Protein AF-A0A3D1F4J1-F1 (afdb_monomer_lite)

Sequence (178 aa):
MSLYNYGQSIDKDALPSIKAKLYTGHEDDAPWRAEAAARIEQHRKADLQITVVDAQGNPVPNATVDVNMTRHGFRWGTAVYRWFFYGMNPRNAEYQKRAAELFNFAVLENGMKWGTWESGAKNRKAISEAIRWAKNNNIAMRGHTLVWPSFNRSPERLKQLRYEPEKLRDEIRKHITD

Structure (mmCIF, N/CA/C/O backbone):
data_AF-A0A3D1F4J1-F1
#
_entry.id   AF-A0A3D1F4J1-F1
#
loop_
_atom_site.group_PDB
_atom_site.id
_atom_site.type_symbol
_atom_site.label_atom_id
_atom_site.label_alt_id
_atom_site.label_comp_id
_atom_site.label_asym_id
_atom_site.label_entity_id
_atom_site.label_seq_id
_atom_site.pdbx_PDB_ins_code
_atom_site.Cartn_x
_atom_site.Cartn_y
_atom_site.Cartn_z
_atom_site.occupancy
_atom_site.B_iso_or_equiv
_atom_site.auth_seq_id
_atom_site.auth_comp_id
_atom_site.auth_asym_id
_atom_site.auth_atom_id
_atom_site.pdbx_PDB_model_num
ATOM 1 N N . MET A 1 1 ? -12.586 5.336 -26.881 1.00 49.09 1 MET A N 1
ATOM 2 C CA . MET A 1 1 ? -13.162 4.867 -25.603 1.00 49.09 1 MET A CA 1
ATOM 3 C C . MET A 1 1 ? -14.363 5.748 -25.327 1.00 49.09 1 MET A C 1
ATOM 5 O O . MET A 1 1 ? -14.189 6.959 -25.314 1.00 49.09 1 MET A O 1
ATOM 9 N N . SER A 1 2 ? -15.555 5.167 -25.218 1.00 77.25 2 SER A N 1
ATOM 10 C CA . SER A 1 2 ? -16.812 5.910 -25.059 1.00 77.25 2 SER A CA 1
ATOM 11 C C . SER A 1 2 ? -17.350 5.683 -23.649 1.00 77.25 2 SER A C 1
ATOM 13 O O . SER A 1 2 ? -17.346 4.548 -23.176 1.00 77.25 2 SER A O 1
ATOM 15 N N . LEU A 1 3 ? -17.771 6.752 -22.971 1.00 80.06 3 LEU A N 1
ATOM 16 C CA . LEU A 1 3 ? -18.451 6.687 -21.677 1.00 80.06 3 LEU A CA 1
ATOM 17 C C . LEU A 1 3 ? -19.955 6.833 -21.927 1.00 80.06 3 LEU A C 1
ATOM 19 O O . LEU A 1 3 ? -20.386 7.860 -22.446 1.00 80.06 3 LEU A O 1
ATOM 23 N N . TYR A 1 4 ? -20.738 5.816 -21.569 1.00 80.56 4 TYR A N 1
ATOM 24 C CA . TYR A 1 4 ? -22.195 5.824 -21.716 1.00 80.56 4 TYR A CA 1
ATOM 25 C C . TYR A 1 4 ? -22.846 6.127 -20.362 1.00 80.56 4 TYR A C 1
ATOM 27 O O . TYR A 1 4 ? -22.606 5.412 -19.390 1.00 80.56 4 TYR A O 1
ATOM 35 N N . ASN A 1 5 ? -23.646 7.194 -20.293 1.00 84.44 5 ASN A N 1
ATOM 36 C CA . ASN A 1 5 ? -24.441 7.546 -19.117 1.00 84.44 5 ASN A CA 1
ATOM 37 C C . ASN A 1 5 ? -25.879 7.051 -19.318 1.00 84.44 5 ASN A C 1
ATOM 39 O O . ASN A 1 5 ? -26.622 7.629 -20.106 1.00 84.44 5 ASN A O 1
ATOM 43 N N . TYR A 1 6 ? -26.253 5.989 -18.608 1.00 83.50 6 TYR A N 1
ATOM 44 C CA . TYR A 1 6 ? -27.582 5.378 -18.696 1.00 83.50 6 TYR A CA 1
ATOM 45 C C . TYR A 1 6 ? -28.631 6.036 -17.780 1.00 83.50 6 TYR A C 1
ATOM 47 O O . TYR A 1 6 ? -29.782 5.607 -17.768 1.00 83.50 6 TYR A O 1
ATOM 55 N N . GLY A 1 7 ? -28.264 7.077 -17.019 1.00 84.19 7 GLY A N 1
ATOM 56 C CA . GLY A 1 7 ? -29.161 7.712 -16.051 1.00 84.19 7 GLY A CA 1
ATOM 57 C C . GLY A 1 7 ? -29.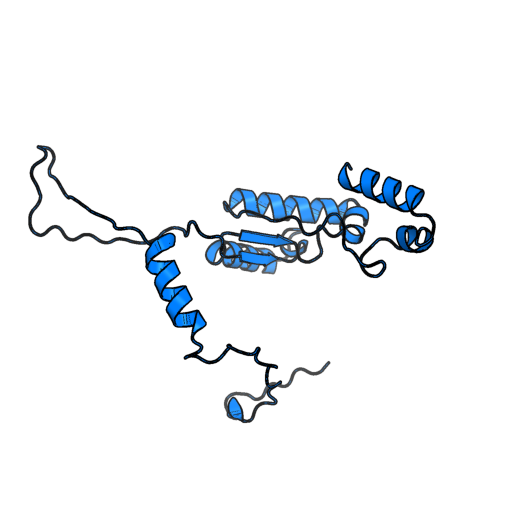648 6.738 -14.969 1.00 84.19 7 GLY A C 1
ATOM 58 O O . GLY A 1 7 ? -28.972 5.764 -14.651 1.00 84.19 7 GLY A O 1
ATOM 59 N N . GLN A 1 8 ? -30.822 7.009 -14.394 1.00 85.06 8 GLN A N 1
ATOM 60 C CA . GLN A 1 8 ? -31.498 6.113 -13.437 1.00 85.06 8 GLN A CA 1
ATOM 61 C C . GLN A 1 8 ? -32.571 5.231 -14.102 1.00 85.06 8 GLN A C 1
ATOM 63 O O . GLN A 1 8 ? -33.286 4.507 -13.419 1.00 85.06 8 GLN A O 1
ATOM 68 N N . SER A 1 9 ? -32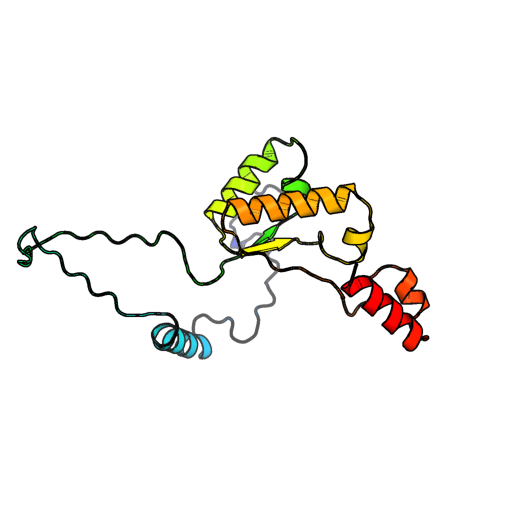.726 5.322 -15.426 1.00 85.31 9 SER A N 1
ATOM 69 C CA . SER A 1 9 ? -33.824 4.701 -16.178 1.00 85.31 9 SER A CA 1
ATOM 70 C C . SER A 1 9 ? -33.534 3.277 -16.648 1.00 85.31 9 SER A C 1
ATOM 72 O O . SER A 1 9 ? -34.438 2.612 -17.147 1.00 85.31 9 SER A O 1
ATOM 74 N N . ILE A 1 10 ? -32.291 2.812 -16.518 1.00 85.56 10 ILE A N 1
ATOM 75 C CA . ILE A 1 10 ? -31.894 1.446 -16.857 1.00 85.56 10 ILE A CA 1
ATOM 76 C C . ILE A 1 10 ? -31.660 0.675 -15.565 1.00 85.56 10 ILE A C 1
ATOM 78 O O . ILE A 1 10 ? -30.879 1.101 -14.713 1.00 85.56 10 ILE A O 1
ATOM 82 N N . ASP A 1 11 ? -32.334 -0.466 -15.441 1.00 84.62 11 ASP A N 1
ATOM 83 C CA . ASP A 1 11 ? -32.077 -1.416 -14.366 1.00 84.62 11 ASP A CA 1
ATOM 84 C C . ASP A 1 11 ? -30.599 -1.838 -14.395 1.00 84.62 11 ASP A C 1
ATOM 86 O O . ASP A 1 11 ? -30.049 -2.143 -15.457 1.00 84.62 11 ASP A O 1
ATOM 90 N N . LYS A 1 12 ? -29.948 -1.872 -13.228 1.00 81.12 12 LYS A N 1
ATOM 91 C CA . LYS A 1 12 ? -28.553 -2.312 -13.099 1.00 81.12 12 LYS A CA 1
ATOM 92 C C . LYS A 1 12 ? -28.338 -3.709 -13.698 1.00 81.12 12 LYS A C 1
ATOM 94 O O . LYS A 1 12 ? -27.257 -3.972 -14.219 1.00 81.12 12 LYS A O 1
ATOM 99 N N . ASP A 1 13 ? -29.355 -4.571 -13.657 1.00 82.12 13 ASP A N 1
ATOM 100 C CA . ASP A 1 13 ? -29.285 -5.945 -14.154 1.00 82.12 13 ASP A CA 1
ATOM 101 C C . ASP A 1 13 ? -29.399 -6.008 -15.689 1.00 82.12 13 ASP A C 1
ATOM 103 O O . ASP A 1 13 ? -28.985 -6.990 -16.307 1.00 82.12 13 ASP A O 1
ATOM 107 N N . ALA A 1 14 ? -29.891 -4.934 -16.321 1.00 83.94 14 ALA A N 1
ATOM 108 C CA . ALA A 1 14 ? -29.913 -4.753 -17.773 1.00 83.94 14 ALA A CA 1
ATOM 109 C C . ALA A 1 14 ? -28.623 -4.111 -18.320 1.00 83.94 14 ALA A C 1
ATOM 111 O O . ALA A 1 14 ? -28.422 -4.066 -19.538 1.00 83.94 14 ALA A O 1
ATOM 112 N N . LEU A 1 15 ? -27.736 -3.610 -17.449 1.00 84.06 15 LEU A N 1
ATOM 113 C CA . LEU A 1 15 ? -26.446 -3.078 -17.878 1.00 84.06 15 LEU A CA 1
ATOM 114 C C . LEU A 1 15 ? -25.556 -4.209 -18.417 1.00 84.06 15 LEU A C 1
ATOM 116 O O . LEU A 1 15 ? -25.570 -5.316 -17.873 1.00 84.06 15 LEU A O 1
ATOM 120 N N . PRO A 1 16 ? -24.723 -3.944 -19.445 1.00 77.56 16 PRO A N 1
ATOM 121 C CA . PRO A 1 16 ? -23.717 -4.893 -19.899 1.00 77.56 16 PRO A CA 1
ATOM 122 C C . PRO A 1 16 ? -22.803 -5.295 -18.738 1.00 77.56 16 PRO A C 1
ATOM 124 O O . PRO A 1 16 ? -21.901 -4.562 -18.333 1.00 77.56 16 PRO A O 1
ATOM 127 N N . SER A 1 17 ? -23.053 -6.478 -18.192 1.00 72.88 17 SER A N 1
ATOM 128 C CA . SER A 1 17 ? -22.246 -7.071 -17.142 1.00 72.88 17 SER A CA 1
ATOM 129 C C . SER A 1 17 ? -21.166 -7.917 -17.793 1.00 72.88 17 SER A C 1
ATOM 131 O O . SER A 1 17 ? -21.444 -8.879 -18.516 1.00 72.88 17 SER A O 1
ATOM 133 N N . ILE A 1 18 ? -19.907 -7.593 -17.507 1.00 67.94 18 ILE A N 1
ATOM 134 C CA . ILE A 1 18 ? -18.864 -8.606 -17.592 1.00 67.94 18 ILE A CA 1
ATOM 135 C C . ILE A 1 18 ? -19.189 -9.552 -16.444 1.00 67.94 18 ILE A C 1
ATOM 137 O O . ILE A 1 18 ? -18.845 -9.244 -15.303 1.00 67.94 18 ILE A O 1
ATOM 141 N N . LYS A 1 19 ? -19.890 -10.665 -16.720 1.00 65.06 19 LYS A N 1
ATOM 142 C CA . LYS A 1 19 ? -20.051 -11.730 -15.726 1.00 65.06 19 LYS A CA 1
ATOM 143 C C . LYS A 1 19 ? -18.646 -12.068 -15.262 1.00 65.06 19 LYS A C 1
ATOM 145 O O . LYS A 1 19 ? -17.856 -12.612 -16.040 1.00 65.06 19 LYS A O 1
ATOM 150 N N . ALA A 1 20 ? -18.305 -11.639 -14.048 1.00 67.31 20 AL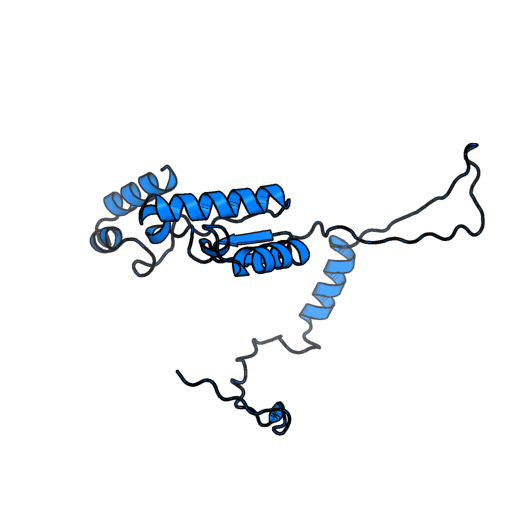A A N 1
ATOM 151 C CA . ALA A 1 20 ? -17.001 -11.919 -13.490 1.00 67.31 20 ALA A CA 1
ATOM 152 C C . ALA A 1 20 ? -16.813 -13.430 -13.616 1.00 67.31 20 ALA A C 1
ATOM 154 O O . ALA A 1 20 ? -17.740 -14.193 -13.340 1.00 67.31 20 ALA A O 1
ATOM 155 N N . LYS A 1 21 ? -15.648 -13.874 -14.092 1.00 69.44 21 LYS A N 1
ATOM 156 C CA . LYS A 1 21 ? -15.289 -15.280 -13.928 1.00 69.44 21 LYS A CA 1
ATOM 157 C C . LYS A 1 21 ? -15.123 -15.481 -12.429 1.00 69.44 21 LYS A C 1
ATOM 159 O O . LYS A 1 21 ? -14.065 -15.186 -11.879 1.00 69.44 21 LYS A O 1
ATOM 164 N N . LEU A 1 22 ? -16.217 -15.848 -11.777 1.00 79.38 22 LEU A N 1
ATOM 165 C CA . LEU A 1 22 ? -16.234 -16.147 -10.363 1.00 79.38 22 LEU A CA 1
ATOM 166 C C . LEU A 1 22 ? -15.331 -17.364 -10.162 1.00 79.38 22 LEU A C 1
ATOM 168 O O . LEU A 1 22 ? -15.329 -18.296 -10.970 1.00 79.38 22 LEU A O 1
ATOM 172 N N . TYR A 1 23 ? -14.472 -17.294 -9.155 1.00 84.50 23 TYR A N 1
ATOM 173 C CA . TYR A 1 23 ? -13.561 -18.387 -8.850 1.00 84.50 23 TYR A CA 1
ATOM 174 C C . TYR A 1 23 ? -14.344 -19.526 -8.184 1.00 84.50 23 TYR A C 1
ATOM 176 O O . TYR A 1 23 ? -15.354 -19.294 -7.522 1.00 84.50 23 TYR A O 1
ATOM 184 N N . THR A 1 24 ? -13.901 -20.768 -8.357 1.00 88.81 24 THR A N 1
ATOM 185 C CA . THR A 1 24 ? -14.502 -21.916 -7.662 1.00 88.81 24 THR A CA 1
ATOM 186 C C . THR A 1 24 ? -14.406 -21.708 -6.148 1.00 88.81 24 THR A C 1
ATOM 188 O O . THR A 1 24 ? -13.315 -21.428 -5.650 1.00 88.81 24 THR A O 1
ATOM 191 N N . GLY A 1 25 ? -15.523 -21.826 -5.423 1.00 89.94 25 GLY A N 1
ATOM 192 C CA . GLY A 1 25 ? -15.594 -21.525 -3.990 1.00 89.94 25 GLY A CA 1
ATOM 193 C C . GLY A 1 25 ? -15.962 -20.072 -3.666 1.00 89.94 25 GLY A C 1
ATOM 194 O O . GLY A 1 25 ? -15.803 -19.650 -2.526 1.00 89.94 25 GLY A O 1
ATOM 195 N N . HIS A 1 26 ? -16.399 -19.266 -4.632 1.00 90.00 26 HIS A N 1
ATOM 196 C CA . HIS A 1 26 ? -16.885 -17.907 -4.362 1.00 90.00 26 HIS A CA 1
ATOM 197 C C . HIS A 1 26 ? -18.262 -17.880 -3.685 1.00 90.00 26 HIS A C 1
ATOM 199 O O . HIS A 1 26 ? -18.614 -16.846 -3.113 1.00 90.00 26 HIS A O 1
ATOM 205 N N . GLU A 1 27 ? -19.013 -18.981 -3.774 1.00 92.50 27 GLU A N 1
ATOM 206 C CA . GLU A 1 27 ? -20.378 -19.138 -3.285 1.00 92.50 27 GLU A CA 1
ATOM 207 C C . GLU A 1 27 ? -20.472 -18.716 -1.812 1.00 92.50 27 GLU A C 1
ATOM 209 O O . GLU A 1 27 ? -19.527 -18.902 -1.035 1.00 92.50 27 GLU A O 1
ATOM 214 N N . ASP A 1 28 ? -21.589 -18.104 -1.419 1.00 91.00 28 ASP A N 1
ATOM 215 C CA . ASP A 1 28 ? -21.761 -17.562 -0.064 1.00 91.00 28 ASP A CA 1
ATOM 216 C C . ASP A 1 28 ? -21.721 -18.655 1.019 1.00 91.00 28 ASP A C 1
ATOM 218 O O . ASP A 1 28 ? -21.337 -18.383 2.157 1.00 91.00 28 ASP A O 1
ATOM 222 N N . ASP A 1 29 ? -22.032 -19.897 0.648 1.00 93.88 29 ASP A N 1
ATOM 223 C CA . ASP A 1 29 ? -22.033 -21.098 1.484 1.00 93.88 29 ASP A CA 1
ATOM 224 C C . ASP A 1 29 ? -20.809 -22.008 1.268 1.00 93.88 29 ASP A C 1
ATOM 226 O O . ASP A 1 29 ? -20.756 -23.117 1.803 1.00 93.88 29 ASP A O 1
ATOM 230 N N . ALA A 1 30 ? -19.792 -21.553 0.524 1.00 96.69 30 ALA A N 1
ATOM 231 C CA . ALA A 1 30 ? -18.591 -22.344 0.279 1.00 96.69 30 ALA A CA 1
ATOM 232 C C . ALA A 1 30 ? -17.947 -22.819 1.608 1.00 96.69 30 ALA A C 1
ATOM 234 O O . ALA A 1 30 ? -17.669 -21.983 2.477 1.00 96.69 30 ALA A O 1
ATOM 235 N N . PRO A 1 31 ? -17.626 -24.124 1.781 1.00 96.19 31 PRO A N 1
ATOM 236 C CA . PRO A 1 31 ? -17.214 -24.687 3.077 1.00 96.19 31 PRO A CA 1
ATOM 237 C C . PRO A 1 31 ? -16.038 -23.973 3.759 1.00 96.19 31 PRO A C 1
ATOM 239 O O . PRO A 1 31 ? -16.022 -23.804 4.981 1.00 96.19 31 PRO A O 1
ATOM 242 N N . TRP A 1 32 ? -15.077 -23.470 2.974 1.00 96.06 32 TRP A N 1
ATOM 243 C CA . TRP A 1 32 ? -13.913 -22.752 3.500 1.00 96.06 32 TRP A CA 1
ATOM 244 C C . TRP A 1 32 ? -14.288 -21.482 4.277 1.00 96.06 32 TRP A C 1
ATOM 246 O O . TRP A 1 32 ? -13.494 -21.032 5.104 1.00 96.06 32 TRP A O 1
ATOM 256 N N . ARG A 1 33 ? -15.471 -20.891 4.037 1.00 96.50 33 ARG A N 1
ATOM 257 C CA . ARG A 1 33 ? -15.954 -19.702 4.754 1.00 96.50 33 ARG A CA 1
ATOM 258 C C . ARG A 1 33 ? -16.250 -20.017 6.215 1.00 96.50 33 ARG A C 1
ATOM 260 O O . ARG A 1 33 ? -15.834 -19.250 7.082 1.00 96.50 33 ARG A O 1
ATOM 267 N N . ALA A 1 34 ? -16.890 -21.155 6.493 1.00 96.94 34 ALA A N 1
ATOM 268 C CA . ALA A 1 34 ? -17.149 -21.611 7.858 1.00 96.94 34 ALA A CA 1
ATOM 269 C C . ALA A 1 34 ? -15.832 -21.893 8.602 1.00 96.94 34 ALA A C 1
ATOM 271 O O . ALA A 1 34 ? -15.627 -21.423 9.720 1.00 96.94 34 ALA A O 1
ATOM 272 N N . GLU A 1 35 ? -14.882 -22.563 7.945 1.00 97.44 35 GLU A N 1
ATOM 273 C CA . GLU A 1 35 ? -13.548 -22.776 8.515 1.00 97.44 35 GLU A CA 1
ATOM 274 C C . GLU A 1 35 ? -12.778 -21.464 8.734 1.00 97.44 35 GLU A C 1
ATOM 276 O O . GLU A 1 35 ? -12.052 -21.309 9.717 1.00 97.44 35 GLU A O 1
ATOM 281 N N . ALA A 1 36 ? -12.902 -20.501 7.815 1.00 96.31 36 ALA A N 1
ATOM 282 C CA . ALA A 1 36 ? -12.278 -19.191 7.950 1.00 96.31 36 ALA A CA 1
ATOM 283 C C . ALA A 1 36 ? -12.870 -18.408 9.126 1.00 96.31 36 ALA A C 1
ATOM 285 O O . ALA A 1 36 ? -12.103 -17.796 9.867 1.00 96.31 36 ALA A O 1
ATOM 286 N N . ALA A 1 37 ? -14.189 -18.470 9.327 1.00 96.56 37 ALA A N 1
ATOM 287 C CA . ALA A 1 37 ? -14.856 -17.885 10.484 1.00 96.56 37 ALA A CA 1
ATOM 288 C C . ALA A 1 37 ? -14.336 -18.501 11.792 1.00 96.56 37 ALA A C 1
ATOM 290 O O . ALA A 1 37 ? -13.913 -17.762 12.678 1.00 96.56 37 ALA A O 1
ATOM 291 N N . ALA A 1 38 ? -14.231 -19.832 11.873 1.00 97.44 38 ALA A N 1
ATOM 292 C CA . ALA A 1 38 ? -13.658 -20.509 13.039 1.00 97.44 38 ALA A CA 1
ATOM 293 C C . ALA A 1 38 ? -12.207 -20.064 13.323 1.00 97.44 38 ALA A C 1
ATOM 295 O O . ALA A 1 38 ? -11.864 -19.734 14.458 1.00 97.44 38 ALA A O 1
ATOM 296 N N . ARG A 1 39 ? -11.358 -19.956 12.288 1.00 97.06 39 ARG A N 1
ATOM 297 C CA . ARG A 1 39 ? -9.985 -19.432 12.431 1.00 97.06 39 ARG A CA 1
ATOM 298 C C . ARG A 1 39 ? -9.946 -17.954 12.837 1.00 97.06 39 ARG A C 1
ATOM 300 O O . ARG A 1 39 ? -8.992 -17.542 13.494 1.00 97.06 39 ARG A O 1
ATOM 307 N N . ILE A 1 40 ? -10.926 -17.141 12.436 1.00 94.56 40 ILE A N 1
ATOM 308 C CA . ILE A 1 40 ? -11.037 -15.739 12.867 1.00 94.56 40 ILE A CA 1
ATOM 309 C C . ILE A 1 40 ? -11.334 -15.672 14.364 1.00 94.56 40 ILE A C 1
ATOM 311 O O . ILE A 1 40 ? -10.625 -14.950 15.062 1.00 94.56 40 ILE A O 1
ATOM 315 N N . GLU A 1 41 ? -12.310 -16.441 14.854 1.00 95.44 41 GLU A N 1
ATOM 316 C CA . GLU A 1 41 ? -12.601 -16.524 16.293 1.00 95.44 41 GLU A CA 1
ATOM 317 C C . GLU A 1 41 ? -11.363 -16.956 17.082 1.00 95.44 41 GLU A C 1
ATOM 319 O O . GLU A 1 41 ? -10.997 -16.320 18.062 1.00 95.44 41 GLU A O 1
ATOM 324 N N . GLN A 1 42 ? -10.659 -17.982 16.602 1.00 95.75 42 GLN A N 1
ATOM 325 C CA . GLN A 1 42 ? -9.527 -18.556 17.323 1.00 95.75 42 GLN A CA 1
ATOM 326 C C . GLN A 1 42 ? -8.246 -17.704 17.278 1.00 95.75 42 GLN A C 1
ATOM 328 O O . GLN A 1 42 ? -7.482 -17.690 18.240 1.00 95.75 42 GLN A O 1
ATOM 333 N N . HIS A 1 43 ? -7.945 -17.056 16.148 1.00 92.88 43 HIS A N 1
ATOM 334 C CA . HIS A 1 43 ? -6.626 -16.444 15.916 1.00 92.88 43 HIS A CA 1
ATOM 335 C C . HIS A 1 43 ? -6.652 -14.932 15.699 1.00 92.88 43 HIS A C 1
ATOM 337 O O . HIS A 1 43 ? -5.591 -14.310 15.624 1.00 92.88 43 HIS A O 1
ATOM 343 N N . ARG A 1 44 ? -7.829 -14.331 15.502 1.00 89.44 44 ARG A N 1
ATOM 344 C CA . ARG A 1 44 ? -7.963 -12.912 15.121 1.00 89.44 44 ARG A CA 1
ATOM 345 C C . ARG A 1 44 ? -8.899 -12.123 16.027 1.00 89.44 44 ARG A C 1
ATOM 347 O O . ARG A 1 44 ? -9.076 -10.929 15.794 1.00 89.44 44 ARG A O 1
ATOM 354 N N . LYS A 1 45 ? -9.455 -12.770 17.046 1.00 90.50 45 LYS A N 1
ATOM 355 C CA . LYS A 1 45 ? -10.213 -12.153 18.126 1.00 90.50 45 LYS A CA 1
ATOM 356 C C . LYS A 1 45 ? -9.547 -12.461 19.462 1.00 90.50 45 LYS A C 1
ATOM 358 O O . LYS A 1 45 ? -8.727 -13.371 19.567 1.00 90.50 45 LYS A O 1
ATOM 363 N N . ALA A 1 46 ? -9.869 -11.642 20.448 1.00 90.06 46 ALA A N 1
ATOM 364 C CA . ALA A 1 46 ? -9.457 -11.805 21.829 1.00 90.06 46 ALA A CA 1
ATOM 365 C C . ALA A 1 46 ? -10.536 -11.194 22.721 1.00 90.06 46 ALA A C 1
ATOM 367 O O 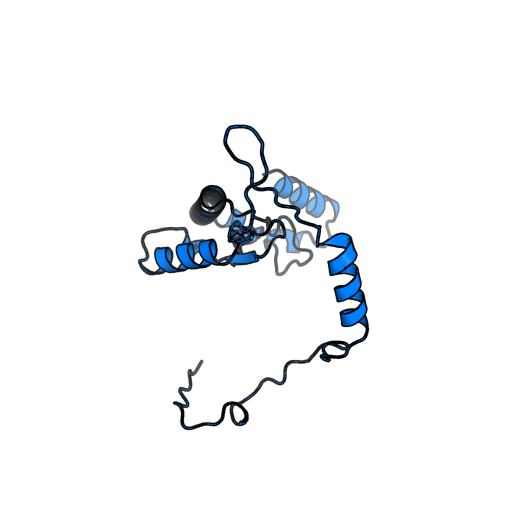. ALA A 1 46 ? -11.233 -10.265 22.300 1.00 90.06 46 ALA A O 1
ATOM 368 N N . ASP A 1 47 ? -10.640 -11.700 23.943 1.00 92.69 47 ASP A N 1
ATOM 369 C CA . ASP A 1 47 ? -11.557 -11.154 24.933 1.00 92.69 47 ASP A CA 1
ATOM 370 C C . ASP A 1 47 ? -11.037 -9.811 25.459 1.00 92.69 47 ASP A C 1
ATOM 372 O O . ASP A 1 47 ? -9.840 -9.634 25.705 1.00 92.69 47 ASP A O 1
ATOM 376 N N . LEU A 1 48 ? -11.949 -8.855 25.640 1.00 90.81 48 LEU A N 1
ATOM 377 C CA . LEU A 1 48 ? -11.675 -7.561 26.257 1.00 90.81 48 LEU A CA 1
ATOM 378 C C . LEU A 1 48 ? -12.489 -7.452 27.546 1.00 90.81 48 LEU A C 1
ATOM 380 O O . LEU A 1 48 ? -13.715 -7.372 27.502 1.00 90.81 48 LEU A O 1
ATOM 384 N N . GLN A 1 49 ? -11.802 -7.420 28.686 1.00 93.81 49 GLN A N 1
ATOM 385 C CA . GLN A 1 49 ? -12.421 -7.177 29.986 1.00 93.81 49 GLN A CA 1
ATOM 386 C C . GLN A 1 49 ? -12.188 -5.724 30.411 1.00 93.81 49 GLN A C 1
ATOM 388 O O . GLN A 1 49 ? -11.057 -5.240 30.381 1.00 93.81 49 GLN A O 1
ATOM 393 N N . ILE A 1 50 ? -13.259 -5.033 30.810 1.00 93.94 50 ILE A N 1
ATOM 394 C CA . ILE A 1 50 ? -13.217 -3.638 31.264 1.00 93.94 50 ILE A CA 1
ATOM 395 C C . ILE A 1 50 ? -13.752 -3.572 32.693 1.00 93.94 50 ILE A C 1
ATOM 397 O O . ILE A 1 50 ? -14.877 -3.993 32.954 1.00 93.94 50 ILE A O 1
ATOM 401 N N . THR A 1 51 ? -12.956 -3.003 33.598 1.00 94.94 51 THR A N 1
ATOM 402 C CA . THR A 1 51 ? -13.336 -2.752 34.993 1.00 94.94 51 THR A CA 1
ATOM 403 C C . THR A 1 51 ? -13.265 -1.254 35.255 1.00 94.94 51 THR A C 1
ATOM 405 O O . THR A 1 51 ? -12.220 -0.640 35.046 1.00 94.94 51 THR A O 1
ATOM 408 N N . VAL A 1 52 ? -14.370 -0.664 35.712 1.00 97.00 52 VAL A N 1
ATOM 409 C CA . VAL A 1 52 ? -14.453 0.763 36.054 1.00 97.00 52 VAL A CA 1
ATOM 410 C C . VAL A 1 52 ? -14.384 0.905 37.570 1.00 97.00 52 VAL A C 1
ATOM 412 O O . VAL A 1 52 ? -15.189 0.298 38.276 1.00 97.00 52 VAL A O 1
ATOM 415 N N . VAL A 1 53 ? -13.429 1.694 38.064 1.00 97.88 53 VAL A N 1
ATOM 416 C CA . VAL A 1 53 ? -13.206 1.924 39.499 1.00 97.88 53 VAL A CA 1
ATOM 417 C C . VAL A 1 53 ? -13.183 3.414 39.834 1.00 97.88 53 VAL A C 1
ATOM 419 O O . VAL A 1 53 ? -12.852 4.238 38.980 1.00 97.88 53 VAL A O 1
ATOM 422 N N . ASP A 1 54 ? -13.546 3.754 41.069 1.00 96.62 54 ASP A N 1
ATOM 423 C CA . ASP A 1 54 ? -13.393 5.101 41.624 1.00 96.62 54 ASP A CA 1
ATOM 424 C C . ASP A 1 54 ? -11.931 5.398 42.031 1.00 96.62 54 ASP A C 1
ATOM 426 O O . ASP A 1 54 ? -11.024 4.580 41.853 1.00 96.62 54 ASP A O 1
ATOM 430 N N . ALA A 1 55 ? -11.685 6.585 42.596 1.00 97.12 55 ALA A N 1
ATOM 431 C CA . ALA A 1 55 ? -10.350 6.995 43.043 1.00 97.12 55 ALA A CA 1
ATOM 432 C C . ALA A 1 55 ? -9.811 6.169 44.229 1.00 97.12 55 ALA A C 1
ATOM 434 O O . ALA A 1 55 ? -8.619 6.224 44.526 1.00 97.12 55 ALA A O 1
ATOM 435 N N . GLN A 1 56 ? -10.678 5.422 44.912 1.00 96.88 56 GLN A N 1
ATOM 436 C CA . GLN A 1 56 ? -10.362 4.552 46.040 1.00 96.88 56 GLN A CA 1
ATOM 437 C C . GLN A 1 56 ? -10.211 3.082 45.608 1.00 96.88 56 GLN A C 1
ATOM 439 O O . GLN A 1 56 ? -9.855 2.241 46.432 1.00 96.88 56 GLN A O 1
ATOM 444 N N . GLY A 1 57 ? -10.434 2.770 44.326 1.00 96.69 57 GLY A N 1
ATOM 445 C CA . GLY A 1 57 ? -10.348 1.424 43.764 1.00 96.69 57 GLY A CA 1
ATOM 446 C C . GLY A 1 57 ? -11.636 0.601 43.873 1.00 96.69 57 GLY A C 1
ATOM 447 O O . GLY A 1 57 ? -11.614 -0.584 43.539 1.00 96.69 57 GLY A O 1
ATOM 448 N N . ASN A 1 58 ? -12.757 1.185 44.308 1.00 97.50 58 ASN A N 1
ATOM 449 C CA . ASN A 1 58 ? -14.027 0.463 44.387 1.00 97.50 58 ASN A CA 1
ATOM 450 C C . ASN A 1 58 ? -14.701 0.395 43.008 1.00 97.50 58 ASN A C 1
ATOM 452 O O . ASN A 1 58 ? -14.701 1.397 42.288 1.00 97.50 58 ASN A O 1
ATOM 456 N N . PRO A 1 59 ? -15.321 -0.739 42.632 1.00 97.38 59 PRO A N 1
ATOM 457 C CA . PRO A 1 59 ? -16.071 -0.844 41.384 1.00 97.38 59 PRO A CA 1
ATOM 458 C C . PRO A 1 59 ? -17.223 0.162 41.305 1.00 97.38 59 PRO A C 1
ATOM 460 O O . PRO A 1 59 ? -18.022 0.275 42.234 1.00 97.38 59 PRO A O 1
ATOM 463 N N . VAL A 1 60 ? -17.350 0.843 40.166 1.00 97.44 60 VAL A N 1
ATOM 464 C CA . VAL A 1 60 ? -18.477 1.743 39.890 1.00 97.44 60 VAL A CA 1
ATOM 465 C C . VAL A 1 60 ? -19.646 0.923 39.326 1.00 97.44 60 VAL A C 1
ATOM 467 O O . VAL A 1 60 ? -19.532 0.390 38.218 1.00 97.44 60 VAL A O 1
ATOM 470 N N . PRO A 1 61 ? -20.780 0.795 40.043 1.00 95.12 61 PRO A N 1
ATOM 471 C CA . PRO A 1 61 ? -21.922 0.031 39.554 1.00 95.12 61 PRO A CA 1
ATOM 472 C C . PRO A 1 61 ? -22.605 0.747 38.383 1.00 95.12 61 PRO A C 1
ATOM 474 O O . PRO A 1 61 ? -22.699 1.973 38.362 1.00 95.12 61 PRO A O 1
ATOM 477 N N . ASN A 1 62 ? -23.134 -0.029 37.432 1.00 94.88 62 ASN A N 1
ATOM 478 C CA . ASN A 1 62 ? -23.909 0.468 36.285 1.00 94.88 62 ASN A CA 1
ATOM 479 C C . ASN A 1 62 ? -23.183 1.530 35.432 1.00 94.88 62 ASN A C 1
ATOM 481 O O . ASN A 1 62 ? -23.826 2.388 34.826 1.00 94.88 62 ASN A O 1
ATOM 485 N N . ALA A 1 63 ? -21.848 1.488 35.377 1.00 96.12 63 ALA A N 1
ATOM 486 C CA . ALA A 1 63 ? -21.078 2.370 34.510 1.00 96.12 63 ALA A CA 1
ATOM 487 C C . ALA A 1 63 ? -21.425 2.120 33.030 1.00 96.12 63 ALA A C 1
ATOM 489 O O . ALA A 1 63 ? -21.468 0.977 32.575 1.00 96.12 63 ALA A O 1
ATOM 490 N N . THR A 1 64 ? -21.646 3.195 32.272 1.00 96.06 64 THR A N 1
ATOM 491 C CA . THR A 1 64 ? -21.788 3.123 30.810 1.00 96.06 64 THR A CA 1
ATOM 492 C C . THR A 1 64 ? -20.407 3.223 30.173 1.00 96.06 64 THR A C 1
ATOM 494 O O . THR A 1 64 ? -19.641 4.128 30.503 1.00 96.06 64 THR A O 1
ATOM 497 N N . VAL A 1 65 ? -20.082 2.286 29.281 1.00 94.81 65 VAL A N 1
ATOM 498 C CA . VAL A 1 65 ? -18.783 2.210 28.604 1.00 94.81 65 VAL A CA 1
ATOM 499 C C . VAL A 1 65 ? -19.000 2.152 27.097 1.00 94.81 65 VAL A C 1
ATOM 501 O O . VAL A 1 65 ? -19.623 1.217 26.601 1.00 94.81 65 VAL A O 1
ATOM 504 N N . ASP A 1 66 ? -18.419 3.113 26.377 1.00 95.56 66 ASP A N 1
ATOM 505 C CA . ASP A 1 66 ? -18.364 3.129 24.915 1.00 95.56 66 ASP A CA 1
ATOM 506 C C . ASP A 1 66 ? -16.961 2.756 24.429 1.00 95.56 66 ASP A C 1
ATOM 508 O O . ASP A 1 66 ? -15.962 3.370 24.814 1.00 95.56 66 ASP A O 1
ATOM 512 N N . VAL A 1 67 ? -16.877 1.760 23.544 1.00 92.25 67 VAL A N 1
ATOM 513 C CA . VAL A 1 67 ? -15.610 1.286 22.971 1.00 92.25 67 VAL A CA 1
ATOM 514 C C . VAL A 1 67 ? -15.619 1.513 21.466 1.00 92.25 67 VAL A C 1
ATOM 516 O O . VAL A 1 67 ? -16.454 0.967 20.751 1.00 92.25 67 VAL A O 1
ATOM 519 N N . ASN A 1 68 ? -14.650 2.284 20.971 1.00 91.81 68 ASN A N 1
ATOM 520 C CA . ASN A 1 68 ? -14.491 2.573 19.547 1.00 91.81 68 ASN A CA 1
ATOM 521 C C . ASN A 1 68 ? -13.111 2.123 19.053 1.00 91.81 68 ASN A C 1
ATOM 523 O O . ASN A 1 68 ? -12.081 2.522 19.598 1.00 91.81 68 ASN A O 1
ATOM 527 N N . MET A 1 69 ? -13.075 1.317 17.987 1.00 88.00 69 MET A N 1
ATOM 528 C CA . MET A 1 69 ? -11.819 0.930 17.342 1.00 88.00 69 MET A CA 1
ATOM 529 C C . MET A 1 69 ? -11.249 2.118 16.560 1.00 88.00 69 MET A C 1
ATOM 531 O O . MET A 1 69 ? -11.829 2.560 15.574 1.00 88.00 69 MET A O 1
ATOM 535 N N . THR A 1 70 ? -10.078 2.606 16.963 1.00 87.19 70 THR A N 1
ATOM 536 C CA . THR A 1 70 ? -9.413 3.748 16.311 1.00 87.19 70 THR A CA 1
ATOM 537 C C . THR A 1 70 ? -8.533 3.335 15.133 1.00 87.19 70 THR A C 1
ATOM 539 O O . THR A 1 70 ? -8.354 4.098 14.185 1.00 87.19 70 THR A O 1
ATOM 542 N N . ARG A 1 71 ? -7.961 2.125 15.175 1.00 84.94 71 ARG A N 1
ATOM 543 C CA . ARG A 1 71 ? -7.131 1.563 14.103 1.00 84.94 71 ARG A CA 1
ATOM 544 C C . ARG A 1 71 ? -7.109 0.044 14.186 1.00 84.94 71 ARG A C 1
ATOM 546 O O . ARG A 1 71 ? -7.009 -0.527 15.266 1.00 84.94 71 ARG A O 1
ATOM 553 N N . HIS A 1 72 ? -7.110 -0.608 13.030 1.00 87.75 72 HIS A N 1
ATOM 554 C CA . HIS A 1 72 ? -6.938 -2.053 12.947 1.00 87.75 72 HIS A CA 1
ATOM 555 C C . HIS A 1 72 ? -5.442 -2.438 12.985 1.00 87.75 72 HIS A C 1
ATOM 557 O O . HIS A 1 72 ? -4.623 -1.792 12.327 1.00 87.75 72 HIS A O 1
ATOM 563 N N . GLY A 1 73 ? -5.076 -3.506 13.709 1.00 87.12 73 GLY A N 1
ATOM 564 C CA . GLY A 1 73 ? -3.710 -4.067 13.702 1.00 87.12 73 GLY A CA 1
ATOM 565 C C . GLY A 1 73 ? -3.378 -4.847 12.418 1.00 87.12 73 GLY A C 1
ATOM 566 O O . GLY A 1 73 ? -2.282 -4.747 11.872 1.00 87.12 73 GLY A O 1
ATOM 567 N N . PHE A 1 74 ? -4.353 -5.591 11.883 1.00 88.19 74 PHE A N 1
ATOM 568 C CA . PHE A 1 74 ? -4.305 -6.127 10.515 1.00 88.19 74 PHE A CA 1
ATOM 569 C C . PHE A 1 74 ? -4.153 -5.027 9.455 1.00 88.19 74 PHE A C 1
ATOM 571 O O . PHE A 1 74 ? -4.779 -3.969 9.535 1.00 88.19 74 PHE A O 1
ATOM 578 N N . ARG A 1 75 ? -3.341 -5.320 8.436 1.00 93.25 75 ARG A N 1
ATOM 579 C CA . ARG A 1 75 ? -3.045 -4.416 7.324 1.00 93.25 75 ARG A CA 1
ATOM 580 C C . ARG A 1 75 ? -4.157 -4.461 6.273 1.00 93.25 75 ARG A C 1
ATOM 582 O O . ARG A 1 75 ? -4.229 -5.407 5.494 1.00 93.25 75 ARG A O 1
ATOM 589 N N . TRP A 1 76 ? -4.968 -3.413 6.234 1.00 93.31 76 TRP A N 1
ATOM 590 C CA . TRP A 1 76 ? -5.952 -3.118 5.196 1.00 93.31 76 TRP A CA 1
ATOM 591 C C . TRP A 1 76 ? -5.385 -2.047 4.272 1.00 93.31 76 TRP A C 1
ATOM 593 O O . TRP A 1 76 ? -5.088 -0.932 4.709 1.00 93.31 76 TRP A O 1
ATOM 603 N N . GLY A 1 77 ? -5.182 -2.392 3.001 1.00 95.94 77 GLY A N 1
ATOM 604 C CA . GLY A 1 77 ? -4.425 -1.533 2.104 1.00 95.94 77 GLY A CA 1
ATOM 605 C C . GLY A 1 77 ? -4.863 -1.516 0.656 1.00 95.94 77 GLY A C 1
ATOM 606 O O . GLY A 1 77 ? -5.660 -2.339 0.217 1.00 95.94 77 GLY A O 1
ATOM 607 N N . THR A 1 78 ? -4.283 -0.568 -0.076 1.00 97.31 78 THR A N 1
ATOM 608 C CA . THR A 1 78 ? -4.557 -0.323 -1.495 1.00 97.31 78 THR A CA 1
ATOM 609 C C . THR A 1 78 ? -3.278 -0.025 -2.284 1.00 97.31 78 THR A C 1
ATOM 611 O O . THR A 1 78 ? -2.221 0.270 -1.716 1.00 97.31 78 THR A O 1
ATOM 614 N N . ALA A 1 79 ? -3.362 -0.095 -3.612 1.00 97.94 79 ALA A N 1
ATOM 615 C CA . ALA A 1 79 ? -2.332 0.453 -4.482 1.00 97.94 79 ALA A CA 1
ATOM 616 C C . ALA A 1 79 ? -2.566 1.960 -4.673 1.00 97.94 79 ALA A C 1
ATOM 618 O O . ALA A 1 79 ? -3.698 2.397 -4.855 1.00 97.94 79 ALA A O 1
ATOM 619 N N . VAL A 1 80 ? -1.497 2.758 -4.633 1.00 97.50 80 VAL A N 1
ATOM 620 C CA . VAL A 1 80 ? -1.554 4.207 -4.845 1.00 97.50 80 VAL A CA 1
ATOM 621 C C . VAL A 1 80 ? -0.628 4.652 -5.972 1.00 97.50 80 VAL A C 1
ATOM 623 O O . VAL A 1 80 ? 0.488 4.145 -6.143 1.00 97.50 80 VAL A O 1
ATOM 626 N N . TYR A 1 81 ? -1.082 5.636 -6.745 1.00 96.31 81 TYR A N 1
ATOM 627 C CA . TYR A 1 81 ? -0.313 6.195 -7.850 1.00 96.31 81 TYR A CA 1
ATOM 628 C C . TYR A 1 81 ? 0.621 7.315 -7.369 1.00 96.31 81 TYR A C 1
ATOM 630 O O . TYR A 1 81 ? 0.180 8.324 -6.823 1.00 96.31 81 TYR A O 1
ATOM 638 N N . ARG A 1 82 ? 1.932 7.163 -7.610 1.00 95.56 82 ARG A N 1
ATOM 639 C CA . ARG A 1 82 ? 2.990 8.057 -7.082 1.00 95.56 82 ARG A CA 1
ATOM 640 C C . ARG A 1 82 ? 2.777 9.551 -7.356 1.00 95.56 82 ARG A C 1
ATOM 642 O O . ARG A 1 82 ? 3.198 10.383 -6.564 1.00 95.56 82 ARG A O 1
ATOM 649 N N . TRP A 1 83 ? 2.141 9.909 -8.471 1.00 95.75 83 TRP A N 1
ATOM 650 C CA . TRP A 1 83 ? 1.997 11.313 -8.861 1.00 95.75 83 TRP A CA 1
ATOM 651 C C . TRP A 1 83 ? 0.905 12.055 -8.085 1.00 95.75 83 TRP A C 1
ATOM 653 O O . TRP A 1 83 ? 0.930 13.281 -8.073 1.00 95.75 83 TRP A O 1
ATOM 663 N N . PHE A 1 84 ? 0.022 11.354 -7.362 1.00 96.75 84 PHE A N 1
ATOM 664 C CA . PHE A 1 84 ? -0.885 12.005 -6.407 1.00 96.75 84 PHE A CA 1
ATOM 665 C C . PHE A 1 84 ? -0.162 12.569 -5.180 1.00 96.75 84 PHE A C 1
ATOM 667 O O . PHE A 1 84 ? -0.772 13.293 -4.404 1.00 96.75 84 PHE A O 1
ATOM 674 N N . PHE A 1 85 ? 1.131 12.287 -5.009 1.00 94.94 85 PHE A N 1
ATOM 675 C CA . PHE A 1 85 ? 1.959 12.784 -3.904 1.00 94.94 85 PHE A CA 1
ATOM 676 C C . PHE A 1 85 ? 3.024 13.777 -4.377 1.00 94.94 85 PHE A C 1
ATOM 678 O O . PHE A 1 85 ? 3.896 14.168 -3.612 1.00 94.94 85 PHE A O 1
ATOM 685 N N . TYR A 1 86 ? 2.976 14.187 -5.648 1.00 93.19 86 TYR A N 1
ATOM 686 C CA . TYR A 1 86 ? 3.964 15.077 -6.245 1.00 93.19 86 TYR A CA 1
ATOM 687 C C . TYR A 1 86 ? 3.306 16.273 -6.939 1.00 93.19 86 TYR A C 1
ATOM 689 O O . TYR A 1 86 ? 2.379 16.114 -7.733 1.00 93.19 86 TYR A O 1
ATOM 697 N N . GLY A 1 87 ? 3.846 17.471 -6.700 1.00 86.94 87 GLY A N 1
ATOM 698 C CA . GLY A 1 87 ? 3.339 18.719 -7.275 1.00 86.94 87 GLY A CA 1
ATOM 699 C C . GLY A 1 87 ? 2.049 19.222 -6.617 1.00 86.94 87 GLY A C 1
ATOM 700 O O . GLY A 1 87 ? 1.563 18.652 -5.643 1.00 86.94 87 GLY A O 1
ATOM 701 N N . MET A 1 88 ? 1.500 20.314 -7.155 1.00 81.75 88 MET A N 1
ATOM 702 C CA . MET A 1 88 ? 0.392 21.071 -6.552 1.00 81.75 88 MET A CA 1
ATOM 703 C C . MET A 1 88 ? -0.918 20.900 -7.334 1.00 81.75 88 MET A C 1
ATOM 705 O O . MET A 1 88 ? -1.513 21.871 -7.790 1.00 81.75 88 MET A O 1
ATOM 709 N N . ASN A 1 89 ? -1.365 19.657 -7.538 1.00 89.31 89 ASN A N 1
ATOM 710 C CA . ASN A 1 89 ? -2.688 19.415 -8.119 1.00 89.31 89 ASN A CA 1
ATOM 711 C C . ASN A 1 89 ? -3.757 19.440 -7.007 1.00 89.31 89 ASN A C 1
ATOM 713 O O . ASN A 1 89 ? -3.632 18.658 -6.065 1.00 89.31 89 ASN A O 1
ATOM 717 N N . PRO A 1 90 ? -4.826 20.252 -7.111 1.00 86.00 90 PRO A N 1
ATOM 718 C CA . PRO A 1 90 ? -5.876 20.323 -6.089 1.00 86.00 90 PRO A CA 1
ATOM 719 C C . PRO A 1 90 ? -6.532 18.975 -5.752 1.00 86.00 90 PRO A C 1
ATOM 721 O O . PRO A 1 90 ? -6.929 18.746 -4.614 1.00 86.00 90 PRO A O 1
ATOM 724 N N . ARG A 1 91 ? -6.598 18.040 -6.713 1.00 89.75 91 ARG A N 1
ATOM 725 C CA . ARG A 1 91 ? -7.173 16.699 -6.497 1.00 89.75 91 ARG A CA 1
ATOM 726 C C . ARG A 1 91 ? -6.296 15.785 -5.637 1.00 89.75 91 ARG A C 1
ATOM 728 O O . ARG A 1 91 ? -6.794 14.797 -5.105 1.00 89.75 91 ARG A O 1
ATOM 735 N N . ASN A 1 92 ? -5.011 16.107 -5.486 1.00 94.56 92 ASN A N 1
ATOM 736 C CA . ASN A 1 92 ? -4.076 15.306 -4.699 1.00 94.56 92 ASN A CA 1
ATOM 737 C C . ASN A 1 92 ? -4.470 15.278 -3.219 1.00 94.56 92 ASN A C 1
ATOM 739 O O . ASN A 1 92 ? -4.409 14.219 -2.603 1.00 94.56 92 ASN A O 1
ATOM 743 N N . ALA A 1 93 ? -4.895 16.416 -2.662 1.00 93.44 93 ALA A N 1
ATOM 744 C CA . ALA A 1 93 ? -5.213 16.531 -1.240 1.00 93.44 93 ALA A CA 1
ATOM 745 C C . ALA A 1 93 ? -6.377 15.616 -0.833 1.00 93.44 93 ALA A C 1
ATOM 747 O O . ALA A 1 93 ? -6.260 14.867 0.133 1.00 93.44 93 ALA A O 1
ATOM 748 N N . GLU A 1 94 ? -7.464 15.616 -1.610 1.00 95.50 94 GLU A N 1
ATOM 749 C CA . GLU A 1 94 ? -8.616 14.751 -1.335 1.00 95.50 94 GLU A CA 1
ATOM 750 C C . GLU A 1 94 ? -8.248 13.270 -1.485 1.00 95.50 94 GLU A C 1
ATOM 752 O O . GLU A 1 94 ? -8.574 12.463 -0.620 1.00 95.50 94 GLU A O 1
ATOM 757 N N . TYR A 1 95 ? -7.491 12.907 -2.526 1.00 96.38 95 TYR A N 1
ATOM 758 C CA . TYR A 1 95 ? -7.007 11.535 -2.700 1.00 96.38 95 TYR A CA 1
ATOM 759 C C . TYR A 1 95 ? -6.172 11.063 -1.501 1.00 96.38 95 TYR A C 1
ATOM 761 O O . TYR A 1 95 ? -6.409 9.987 -0.953 1.00 96.38 95 TYR A O 1
ATOM 769 N N . GLN A 1 96 ? -5.202 11.878 -1.077 1.00 96.62 96 GLN A N 1
ATOM 770 C CA . GLN A 1 96 ? -4.334 11.588 0.064 1.00 96.62 96 GLN A CA 1
ATOM 771 C C . GLN A 1 96 ? -5.136 11.441 1.359 1.00 96.62 96 GLN A C 1
ATOM 773 O O . GLN A 1 96 ? -4.899 10.506 2.120 1.00 96.62 96 GLN A O 1
ATOM 778 N N . LYS A 1 97 ? -6.104 12.334 1.588 1.00 96.06 97 LYS A N 1
ATOM 779 C CA . LYS A 1 97 ? -6.999 12.278 2.743 1.00 96.06 97 LYS A CA 1
ATOM 780 C C . LYS A 1 97 ? -7.793 10.974 2.761 1.00 96.06 97 LYS A C 1
ATOM 782 O O . LYS A 1 97 ? -7.708 10.231 3.732 1.00 96.06 97 LYS A O 1
ATOM 787 N N . ARG A 1 98 ? -8.494 10.641 1.673 1.00 96.62 98 ARG A N 1
ATOM 788 C CA . ARG A 1 98 ? -9.295 9.405 1.597 1.00 96.62 98 ARG A CA 1
ATOM 789 C C . ARG A 1 98 ? -8.450 8.149 1.731 1.00 96.62 98 ARG A C 1
ATOM 791 O O . ARG A 1 98 ? -8.858 7.212 2.408 1.00 96.62 98 ARG A O 1
ATOM 798 N N . ALA A 1 99 ? -7.261 8.135 1.135 1.00 96.38 99 ALA A N 1
ATOM 799 C CA . ALA A 1 99 ? -6.353 7.009 1.286 1.00 96.38 99 ALA A CA 1
ATOM 800 C C . ALA A 1 99 ? -5.926 6.808 2.752 1.00 96.38 99 ALA A C 1
ATOM 802 O O . ALA A 1 99 ? -5.858 5.668 3.201 1.00 96.38 99 ALA A O 1
ATOM 803 N N . ALA A 1 100 ? -5.679 7.889 3.500 1.00 95.75 100 ALA A N 1
ATOM 804 C CA . ALA A 1 100 ? -5.312 7.810 4.913 1.00 95.75 100 ALA A CA 1
ATOM 805 C C . ALA A 1 100 ? -6.492 7.488 5.844 1.00 95.75 100 ALA A C 1
ATOM 807 O O . ALA A 1 100 ? -6.294 6.824 6.858 1.00 95.75 100 ALA A O 1
ATOM 808 N N . GLU A 1 101 ? -7.707 7.920 5.499 1.00 94.88 101 GLU A N 1
ATOM 809 C CA . GLU A 1 101 ? -8.931 7.584 6.241 1.00 94.88 101 GLU A CA 1
ATOM 810 C C . GLU A 1 101 ? -9.287 6.096 6.124 1.00 94.88 101 GLU A C 1
ATOM 812 O O . GLU A 1 101 ? -9.766 5.494 7.082 1.00 94.88 101 GLU A O 1
ATOM 817 N N . LEU A 1 102 ? -9.060 5.498 4.950 1.00 94.75 102 LEU A N 1
ATOM 818 C CA . LEU A 1 102 ? -9.552 4.156 4.630 1.00 94.75 102 LEU A CA 1
ATOM 819 C C . LEU A 1 102 ? -8.513 3.046 4.826 1.00 94.75 102 LEU A C 1
ATOM 821 O O . LEU A 1 102 ? -8.889 1.887 5.002 1.00 94.75 102 LEU A O 1
ATOM 825 N N . PHE A 1 103 ? -7.216 3.362 4.767 1.00 96.56 103 PHE A N 1
ATOM 826 C CA . PHE A 1 103 ? -6.163 2.349 4.697 1.00 96.56 103 PHE A CA 1
ATOM 827 C C . PHE A 1 103 ? -5.032 2.596 5.694 1.00 96.56 103 PHE A C 1
ATOM 829 O O . PHE A 1 103 ? -4.586 3.718 5.916 1.00 96.56 103 PHE A O 1
ATOM 836 N N . ASN A 1 104 ? -4.493 1.506 6.243 1.00 96.44 104 ASN A N 1
ATOM 837 C CA . ASN A 1 104 ? -3.290 1.511 7.081 1.00 96.44 104 ASN A CA 1
ATOM 838 C C . ASN A 1 104 ? -2.088 0.829 6.391 1.00 96.44 104 ASN A C 1
ATOM 840 O O . ASN A 1 104 ? -1.013 0.709 6.989 1.00 96.44 104 ASN A O 1
ATOM 844 N N . PHE A 1 105 ? -2.256 0.396 5.137 1.00 98.12 105 PHE A N 1
ATOM 845 C CA . PHE A 1 105 ? -1.215 -0.209 4.313 1.00 98.12 105 PHE A CA 1
ATOM 846 C C . PHE A 1 105 ? -1.290 0.268 2.854 1.00 98.12 105 PHE A C 1
ATOM 848 O O . PHE A 1 105 ? -2.375 0.491 2.325 1.00 98.12 105 PHE A O 1
ATOM 855 N N . ALA A 1 106 ? -0.152 0.409 2.1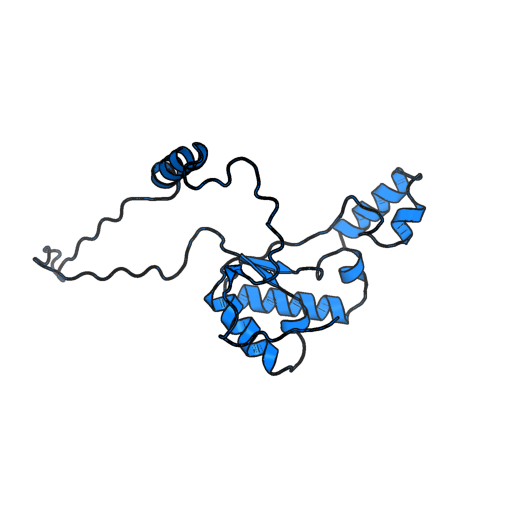73 1.00 98.12 106 ALA A N 1
ATOM 856 C CA . ALA A 1 106 ? -0.127 0.840 0.776 1.00 98.12 106 ALA A CA 1
ATOM 857 C C . ALA A 1 106 ? 0.993 0.197 -0.056 1.00 98.12 106 ALA A C 1
ATOM 859 O O . ALA A 1 106 ? 2.032 -0.233 0.447 1.00 98.12 106 ALA A O 1
ATOM 860 N N . VAL A 1 107 ? 0.794 0.169 -1.371 1.00 98.25 107 VAL A N 1
ATOM 861 C CA . VAL A 1 107 ? 1.809 -0.203 -2.368 1.00 98.25 107 VAL A CA 1
ATOM 862 C C . VAL A 1 107 ? 1.841 0.867 -3.453 1.00 98.25 107 VAL A C 1
ATOM 864 O O . VAL A 1 107 ? 0.793 1.350 -3.865 1.00 98.25 107 VAL A O 1
ATOM 867 N N . LEU A 1 108 ? 3.018 1.231 -3.964 1.00 97.69 108 LEU A N 1
ATOM 868 C CA . LEU A 1 108 ? 3.100 2.100 -5.143 1.00 97.69 108 LEU A CA 1
ATOM 869 C C . LEU A 1 108 ? 2.886 1.277 -6.409 1.00 97.69 108 LEU A C 1
ATOM 871 O O . LEU A 1 108 ? 3.746 0.470 -6.745 1.00 97.69 108 LEU A O 1
ATOM 875 N N . GLU A 1 109 ? 1.791 1.526 -7.133 1.00 96.00 109 GLU A N 1
ATOM 876 C CA . GLU A 1 109 ? 1.359 0.753 -8.313 1.00 96.00 109 GLU A CA 1
ATOM 877 C C . GLU A 1 109 ? 2.521 0.332 -9.234 1.00 96.00 109 GLU A C 1
ATOM 879 O O . GLU A 1 109 ? 2.878 -0.839 -9.352 1.00 96.00 109 GLU A O 1
ATOM 884 N N . ASN A 1 110 ? 3.119 1.319 -9.905 1.00 95.56 110 ASN A N 1
ATOM 885 C CA . ASN A 1 110 ? 4.244 1.148 -10.820 1.00 95.56 110 ASN A CA 1
ATOM 886 C C . ASN A 1 110 ? 5.490 1.896 -10.347 1.00 95.56 110 ASN A C 1
ATOM 888 O O . ASN A 1 110 ? 6.519 1.827 -11.012 1.00 95.56 110 ASN A O 1
ATOM 892 N N . GLY A 1 111 ? 5.388 2.650 -9.247 1.00 95.38 111 GLY A N 1
ATOM 893 C CA . GLY A 1 111 ? 6.424 3.591 -8.826 1.00 95.38 111 GLY A CA 1
ATOM 894 C C . GLY A 1 111 ? 7.755 2.908 -8.545 1.00 95.38 111 GLY A C 1
ATOM 895 O O . GLY A 1 111 ? 8.775 3.357 -9.043 1.00 95.38 111 GLY A O 1
ATOM 896 N N . MET A 1 112 ? 7.730 1.789 -7.826 1.00 95.81 112 MET A N 1
ATOM 897 C CA . MET A 1 112 ? 8.942 1.082 -7.402 1.00 95.81 112 MET A CA 1
ATOM 898 C C . MET A 1 112 ? 9.322 -0.086 -8.319 1.00 95.81 112 MET A C 1
ATOM 900 O O . MET A 1 112 ? 10.124 -0.927 -7.932 1.00 95.81 112 MET A O 1
ATOM 904 N N . LYS A 1 113 ? 8.744 -0.178 -9.521 1.00 96.44 113 LYS A N 1
ATOM 905 C CA . LYS A 1 113 ? 9.189 -1.162 -10.518 1.00 96.44 113 LYS A CA 1
ATOM 906 C C . LYS A 1 113 ? 10.510 -0.697 -11.113 1.00 96.44 113 LYS A C 1
ATOM 908 O O . LYS A 1 113 ? 10.654 0.495 -11.383 1.00 96.44 113 LYS A O 1
ATOM 913 N N . TRP A 1 114 ? 11.412 -1.639 -11.374 1.00 96.06 114 TRP A N 1
ATOM 914 C CA . TRP A 1 114 ? 12.773 -1.392 -11.861 1.00 96.06 114 TRP A CA 1
ATOM 915 C C . TRP A 1 114 ? 12.849 -0.301 -12.945 1.00 96.06 114 TRP A C 1
ATOM 917 O O . TRP A 1 114 ? 13.496 0.726 -12.746 1.00 96.06 114 TRP A O 1
ATOM 927 N N . GLY A 1 115 ? 12.109 -0.442 -14.050 1.00 94.31 115 GLY A N 1
ATOM 928 C CA . GLY A 1 115 ? 12.132 0.559 -15.126 1.00 94.31 115 GLY A CA 1
ATOM 929 C C . GLY A 1 115 ? 11.681 1.962 -14.687 1.00 94.31 115 GLY A C 1
ATOM 930 O O . GLY A 1 115 ? 12.273 2.961 -15.090 1.00 94.31 115 GLY A O 1
ATOM 931 N N . THR A 1 116 ? 10.673 2.064 -13.815 1.00 94.81 116 THR A N 1
ATOM 932 C CA . THR A 1 116 ? 10.221 3.358 -13.276 1.00 94.81 116 THR A CA 1
ATOM 933 C C . THR A 1 116 ? 11.253 3.960 -12.326 1.00 94.81 116 THR A C 1
ATOM 935 O O . THR A 1 116 ? 11.485 5.169 -12.371 1.00 94.81 116 THR A O 1
ATOM 938 N N . TRP A 1 117 ? 11.889 3.142 -11.488 1.00 94.06 117 TRP A N 1
ATOM 939 C CA . TRP A 1 117 ? 12.929 3.582 -10.557 1.00 94.06 117 TRP A CA 1
ATOM 940 C C . TRP A 1 117 ? 14.128 4.214 -11.278 1.00 94.06 117 TRP A C 1
ATOM 942 O O . TRP A 1 117 ? 14.662 5.236 -10.837 1.00 94.06 117 TRP A O 1
ATOM 952 N N . GLU A 1 118 ? 14.513 3.645 -12.420 1.00 94.06 118 GLU A N 1
ATOM 953 C CA . GLU A 1 118 ? 15.621 4.130 -13.251 1.00 94.06 118 GLU A CA 1
ATOM 954 C C . GLU A 1 118 ? 15.233 5.272 -14.199 1.00 94.06 118 GLU A C 1
ATOM 956 O O . GLU A 1 118 ? 16.107 5.953 -14.727 1.00 94.06 118 GLU A O 1
ATOM 961 N N . SER A 1 119 ? 13.940 5.561 -14.377 1.00 93.69 119 SER A N 1
ATOM 962 C CA . SER A 1 119 ? 13.448 6.611 -15.290 1.00 93.69 119 SER A CA 1
ATOM 963 C C . SER A 1 119 ? 13.676 8.060 -14.807 1.00 93.69 119 SER A C 1
ATOM 965 O O . SER A 1 119 ? 12.976 8.990 -15.215 1.00 93.69 119 SER A O 1
ATOM 967 N N . GLY A 1 120 ? 14.651 8.271 -13.921 1.00 94.00 120 GLY A N 1
ATOM 968 C CA . GLY A 1 120 ? 15.178 9.584 -13.559 1.00 94.00 120 GLY A CA 1
ATOM 969 C C . GLY A 1 120 ? 14.685 10.173 -12.234 1.00 94.00 120 GLY A C 1
ATOM 970 O O . GLY A 1 120 ? 13.733 9.711 -11.596 1.00 94.00 120 GLY A O 1
ATOM 971 N N . ALA A 1 121 ? 15.347 11.262 -11.831 1.00 95.38 121 ALA A N 1
ATOM 972 C CA . ALA A 1 121 ? 15.205 11.892 -10.516 1.00 95.38 121 ALA A CA 1
ATOM 973 C C . ALA A 1 121 ? 13.772 12.338 -10.184 1.00 95.38 121 ALA A C 1
ATOM 975 O O . ALA A 1 121 ? 13.354 12.267 -9.030 1.00 95.38 121 ALA A O 1
ATOM 976 N N . LYS A 1 122 ? 12.983 12.751 -11.185 1.00 95.88 122 LYS A N 1
ATOM 977 C CA . LYS A 1 122 ? 11.586 13.163 -10.979 1.00 95.88 122 LYS A CA 1
ATOM 978 C C . LYS A 1 122 ? 10.718 12.006 -10.467 1.00 95.88 122 LYS A C 1
ATOM 980 O O . LYS A 1 122 ? 9.902 12.211 -9.572 1.00 95.88 122 LYS A O 1
ATOM 985 N N . ASN A 1 123 ? 10.910 10.794 -10.999 1.00 95.81 123 ASN A N 1
ATOM 986 C CA . ASN A 1 123 ? 10.197 9.604 -10.530 1.00 95.81 123 ASN A CA 1
ATOM 987 C C . ASN A 1 123 ? 10.624 9.236 -9.110 1.00 95.81 123 ASN A C 1
ATOM 989 O O . ASN A 1 123 ? 9.758 9.049 -8.256 1.00 95.81 123 ASN A O 1
ATOM 993 N N . ARG A 1 124 ? 11.937 9.221 -8.845 1.00 95.81 124 ARG A N 1
ATOM 994 C CA . ARG A 1 124 ? 12.484 8.971 -7.502 1.00 95.81 124 ARG A CA 1
ATOM 995 C C . ARG A 1 124 ? 11.942 9.974 -6.480 1.00 95.81 124 ARG A C 1
ATOM 997 O O . ARG A 1 124 ? 11.484 9.568 -5.421 1.00 95.81 124 ARG A O 1
ATOM 1004 N N . LYS A 1 125 ? 11.860 11.262 -6.831 1.00 96.75 125 LYS A N 1
ATOM 1005 C CA . LYS A 1 125 ? 11.268 12.295 -5.969 1.00 96.75 125 LYS A CA 1
ATOM 1006 C C . LYS A 1 125 ? 9.789 12.026 -5.673 1.00 96.75 125 LYS A C 1
ATOM 1008 O O . LYS A 1 125 ? 9.409 12.038 -4.511 1.00 96.75 125 LYS A O 1
ATOM 1013 N N . ALA A 1 126 ? 8.967 11.727 -6.682 1.00 97.06 126 ALA A N 1
ATOM 1014 C CA . ALA A 1 126 ? 7.551 11.405 -6.470 1.00 97.06 126 ALA A CA 1
ATOM 1015 C C . ALA A 1 126 ? 7.342 10.157 -5.587 1.00 97.06 126 ALA A C 1
ATOM 1017 O O . ALA A 1 126 ? 6.436 10.126 -4.758 1.00 97.06 126 ALA A O 1
ATOM 1018 N N . ILE A 1 127 ? 8.197 9.140 -5.735 1.00 97.50 127 ILE A N 1
ATOM 1019 C CA . ILE A 1 127 ? 8.204 7.942 -4.881 1.00 97.50 127 ILE A CA 1
ATOM 1020 C C . ILE A 1 127 ? 8.546 8.317 -3.435 1.00 97.50 127 ILE A C 1
ATOM 1022 O O . ILE A 1 127 ? 7.821 7.926 -2.523 1.00 97.50 127 ILE A O 1
ATOM 1026 N N . SER A 1 128 ? 9.598 9.111 -3.224 1.00 97.12 128 SER A N 1
ATOM 1027 C CA . SER A 1 128 ? 10.011 9.562 -1.891 1.00 97.12 128 SER A CA 1
ATOM 1028 C C . SER A 1 128 ? 8.942 10.403 -1.191 1.00 97.12 128 SER A C 1
ATOM 1030 O O . SER A 1 128 ? 8.723 10.221 0.005 1.00 97.12 128 SER A O 1
ATOM 1032 N N . GLU A 1 129 ? 8.242 11.283 -1.914 1.00 97.31 129 GLU A N 1
ATOM 1033 C CA . GLU A 1 129 ? 7.115 12.043 -1.352 1.00 97.31 129 GLU A CA 1
ATOM 1034 C C . GLU A 1 129 ? 5.963 11.122 -0.929 1.00 97.31 129 GLU A C 1
ATOM 1036 O O . GLU A 1 129 ? 5.423 11.276 0.165 1.00 97.31 129 GLU A O 1
ATOM 1041 N N . ALA A 1 130 ? 5.628 10.112 -1.738 1.00 97.81 130 ALA A N 1
ATOM 1042 C CA . ALA A 1 130 ? 4.595 9.141 -1.382 1.00 97.81 130 ALA A CA 1
ATOM 1043 C C . ALA A 1 130 ? 4.975 8.310 -0.142 1.00 97.81 130 ALA A C 1
ATOM 1045 O O . ALA A 1 130 ? 4.141 8.092 0.736 1.00 97.81 130 ALA A O 1
ATOM 1046 N N . ILE A 1 131 ? 6.243 7.897 -0.030 1.00 97.94 131 ILE A N 1
ATOM 1047 C CA . ILE A 1 131 ? 6.763 7.193 1.154 1.00 97.94 131 ILE A CA 1
ATOM 1048 C C . ILE A 1 131 ? 6.704 8.095 2.392 1.00 97.94 131 ILE A C 1
ATOM 1050 O O . ILE A 1 131 ? 6.300 7.648 3.466 1.00 97.94 131 ILE A O 1
ATOM 1054 N N . ARG A 1 132 ? 7.068 9.377 2.256 1.00 97.94 132 ARG A N 1
ATOM 1055 C CA . ARG A 1 132 ? 6.995 10.347 3.355 1.00 97.94 132 ARG A CA 1
ATOM 1056 C C . ARG A 1 132 ? 5.555 10.578 3.805 1.00 97.94 132 ARG A C 1
ATOM 1058 O O . ARG A 1 132 ? 5.295 10.555 5.003 1.00 97.94 132 ARG A O 1
ATOM 1065 N N . TRP A 1 133 ? 4.625 10.744 2.866 1.00 97.44 133 TRP A N 1
ATOM 1066 C CA . TRP A 1 133 ? 3.198 10.841 3.170 1.00 97.44 133 TRP A CA 1
ATOM 1067 C C . TRP A 1 133 ? 2.710 9.615 3.949 1.00 97.44 133 TRP A C 1
ATOM 1069 O O . TRP A 1 133 ? 2.070 9.774 4.988 1.00 97.44 133 TRP A O 1
ATOM 1079 N N . ALA A 1 134 ? 3.052 8.405 3.501 1.00 97.81 134 ALA A N 1
ATOM 1080 C CA . ALA A 1 134 ? 2.620 7.185 4.173 1.00 97.81 134 ALA A CA 1
ATOM 1081 C C . ALA A 1 134 ? 3.177 7.109 5.600 1.00 97.81 134 ALA A C 1
ATOM 1083 O O . ALA A 1 134 ? 2.419 6.887 6.542 1.00 97.81 134 ALA A O 1
ATOM 1084 N N . LYS A 1 135 ? 4.472 7.409 5.781 1.00 97.88 135 LYS A N 1
ATOM 1085 C CA . LYS A 1 135 ? 5.105 7.496 7.105 1.00 97.88 135 LYS A CA 1
ATOM 1086 C C . LYS A 1 135 ? 4.385 8.497 8.015 1.00 97.88 135 LYS A C 1
ATOM 1088 O O . LYS A 1 135 ? 4.070 8.154 9.151 1.00 97.88 135 LYS A O 1
ATOM 1093 N N . ASN A 1 136 ? 4.072 9.691 7.511 1.00 97.56 136 ASN A N 1
ATOM 1094 C CA . ASN A 1 136 ? 3.392 10.739 8.279 1.00 97.56 136 ASN A CA 1
ATOM 1095 C C . ASN A 1 136 ? 1.951 10.365 8.674 1.00 97.56 136 ASN A C 1
ATOM 1097 O O . ASN A 1 136 ? 1.444 10.884 9.661 1.00 97.56 136 ASN A O 1
ATOM 1101 N N . ASN A 1 137 ? 1.308 9.447 7.945 1.00 96.12 137 ASN A N 1
ATOM 1102 C CA . ASN A 1 137 ? -0.041 8.943 8.240 1.00 96.12 137 ASN A CA 1
ATOM 1103 C C . ASN A 1 137 ? -0.030 7.567 8.945 1.00 96.12 137 ASN A C 1
ATOM 1105 O O . ASN A 1 137 ? -1.065 6.905 9.083 1.00 96.12 137 ASN A O 1
ATOM 1109 N N . ASN A 1 138 ? 1.144 7.109 9.399 1.00 95.31 138 ASN A N 1
ATOM 1110 C CA . ASN A 1 138 ? 1.350 5.793 10.013 1.00 95.31 138 ASN A CA 1
ATOM 1111 C C . ASN A 1 138 ? 0.928 4.613 9.099 1.00 95.31 138 ASN A C 1
ATOM 1113 O O . ASN A 1 138 ? 0.525 3.541 9.554 1.00 95.31 138 ASN A O 1
ATOM 1117 N N . ILE A 1 139 ? 0.975 4.811 7.783 1.00 97.38 139 ILE A N 1
ATOM 1118 C CA . ILE A 1 139 ? 0.620 3.816 6.769 1.00 97.38 139 ILE A CA 1
ATOM 1119 C C . ILE A 1 139 ? 1.875 3.014 6.435 1.00 97.38 139 ILE A C 1
ATOM 1121 O O . ILE A 1 139 ? 2.861 3.550 5.929 1.00 97.38 139 ILE A O 1
ATOM 1125 N N . ALA A 1 140 ? 1.839 1.710 6.701 1.00 96.88 140 ALA A N 1
ATOM 1126 C CA . ALA A 1 140 ? 2.925 0.823 6.305 1.00 96.88 140 ALA A CA 1
ATOM 1127 C C . ALA A 1 140 ? 2.937 0.657 4.779 1.00 96.88 140 ALA A C 1
ATOM 1129 O O . ALA A 1 140 ? 1.887 0.596 4.144 1.00 96.88 140 ALA A O 1
ATOM 1130 N N . MET A 1 141 ? 4.117 0.541 4.173 1.00 97.38 141 MET A N 1
ATOM 1131 C CA . MET A 1 141 ? 4.232 0.346 2.727 1.00 97.38 141 MET A CA 1
ATOM 1132 C C . MET A 1 141 ? 4.992 -0.922 2.375 1.00 97.38 141 MET A C 1
ATOM 1134 O O . MET A 1 141 ? 5.957 -1.287 3.042 1.00 97.38 141 MET A O 1
ATOM 1138 N N . ARG A 1 142 ? 4.586 -1.564 1.278 1.00 97.25 142 ARG A N 1
ATOM 1139 C CA . ARG A 1 142 ? 5.366 -2.622 0.629 1.00 97.25 142 ARG A CA 1
ATOM 1140 C C . ARG A 1 142 ? 5.988 -2.104 -0.663 1.00 97.25 142 ARG A C 1
ATOM 1142 O O . ARG A 1 142 ? 5.298 -1.551 -1.519 1.00 97.25 142 ARG A O 1
ATOM 1149 N N . GLY A 1 143 ? 7.282 -2.373 -0.827 1.00 96.19 143 GLY A N 1
ATOM 1150 C CA . GLY A 1 143 ? 7.980 -2.187 -2.094 1.00 96.19 143 GLY A CA 1
ATOM 1151 C C . GLY A 1 143 ? 7.502 -3.183 -3.153 1.00 96.19 143 GLY A C 1
ATOM 1152 O O . GLY A 1 143 ? 7.391 -4.383 -2.895 1.00 96.19 143 GLY A O 1
ATOM 1153 N N . HIS A 1 144 ? 7.203 -2.682 -4.350 1.00 96.56 144 HIS A N 1
ATOM 1154 C CA . HIS A 1 144 ? 6.779 -3.491 -5.491 1.00 96.56 144 HIS A CA 1
ATOM 1155 C C . HIS A 1 144 ? 7.356 -2.898 -6.789 1.00 96.56 144 HIS A C 1
ATOM 1157 O O . HIS A 1 144 ? 6.858 -1.896 -7.296 1.00 96.56 144 HIS A O 1
ATOM 1163 N N . THR A 1 145 ? 8.425 -3.451 -7.354 1.00 95.88 145 THR A N 1
ATOM 1164 C CA . THR A 1 145 ? 9.227 -4.608 -6.920 1.00 95.88 145 THR A CA 1
ATOM 1165 C C . THR A 1 145 ? 10.651 -4.439 -7.448 1.00 95.88 145 THR A C 1
ATOM 1167 O O . THR A 1 145 ? 10.822 -3.847 -8.513 1.00 95.88 145 THR A O 1
ATOM 1170 N N . LEU A 1 146 ? 11.640 -4.993 -6.741 1.00 95.81 146 LEU A N 1
ATOM 1171 C CA . LEU A 1 146 ? 13.041 -4.973 -7.180 1.00 95.81 146 LEU A CA 1
ATOM 1172 C C . LEU A 1 146 ? 13.221 -5.763 -8.483 1.00 95.81 146 LEU A C 1
ATOM 1174 O O . LEU A 1 146 ? 13.777 -5.268 -9.452 1.00 95.81 146 LEU A O 1
ATOM 1178 N N . VAL A 1 147 ? 12.674 -6.980 -8.551 1.00 95.94 147 VAL A N 1
ATOM 1179 C CA . VAL A 1 147 ? 12.753 -7.828 -9.749 1.00 95.94 147 VAL A CA 1
ATOM 1180 C C . VAL A 1 147 ? 11.362 -8.337 -10.102 1.00 95.94 147 VAL A C 1
ATOM 1182 O O . VAL A 1 147 ? 10.615 -8.792 -9.232 1.00 95.94 147 VAL A O 1
ATOM 1185 N N . TRP A 1 148 ? 11.002 -8.253 -11.383 1.00 95.25 148 TRP A N 1
ATOM 1186 C CA . TRP A 1 148 ? 9.833 -8.930 -11.943 1.00 95.25 148 TRP A CA 1
ATOM 1187 C C . TRP A 1 148 ? 10.333 -10.051 -12.862 1.00 95.25 148 TRP A C 1
ATOM 1189 O O . TRP A 1 148 ? 11.125 -9.761 -13.760 1.00 95.25 148 TRP A O 1
ATOM 1199 N N . PRO A 1 149 ? 9.883 -11.310 -12.698 1.00 90.94 149 PRO A N 1
ATOM 1200 C CA . PRO A 1 149 ? 10.253 -12.426 -13.577 1.00 90.94 149 PRO A CA 1
ATOM 1201 C C . PRO A 1 149 ? 9.586 -12.327 -14.966 1.00 90.94 149 PRO A C 1
ATOM 1203 O O . PRO A 1 149 ? 8.825 -13.194 -15.383 1.00 90.94 149 PRO A O 1
ATOM 1206 N N . SER A 1 150 ? 9.805 -11.221 -15.676 1.00 93.44 150 SER A N 1
ATOM 1207 C CA . SER A 1 150 ? 9.330 -10.990 -17.038 1.00 93.44 150 SER A CA 1
ATOM 1208 C C . SER A 1 150 ? 10.182 -9.921 -17.713 1.00 93.44 150 SER A C 1
ATOM 1210 O O . SER A 1 150 ? 10.216 -8.782 -17.253 1.00 93.44 150 SER A O 1
ATOM 1212 N N . PHE A 1 151 ? 10.804 -10.245 -18.850 1.00 93.81 151 PHE A N 1
ATOM 1213 C CA . PHE A 1 151 ? 11.554 -9.256 -19.634 1.00 93.81 151 PHE A CA 1
ATOM 1214 C C . PHE A 1 151 ? 10.679 -8.081 -20.097 1.00 93.81 151 PHE A C 1
ATOM 1216 O O . PHE A 1 151 ? 11.158 -6.959 -20.158 1.00 93.81 151 PHE A O 1
ATOM 1223 N N . ASN A 1 152 ? 9.376 -8.299 -20.314 1.00 92.56 152 ASN A N 1
ATOM 1224 C CA . ASN A 1 152 ? 8.424 -7.238 -20.678 1.00 92.56 152 ASN A CA 1
ATOM 1225 C C . ASN A 1 152 ? 8.119 -6.265 -19.522 1.00 92.56 152 ASN A C 1
ATOM 1227 O O . ASN A 1 152 ? 7.405 -5.279 -19.707 1.00 92.56 152 ASN A O 1
ATOM 1231 N N . ARG A 1 153 ? 8.583 -6.567 -18.305 1.00 91.69 153 ARG A N 1
ATOM 1232 C CA . ARG A 1 153 ? 8.390 -5.757 -17.093 1.00 91.69 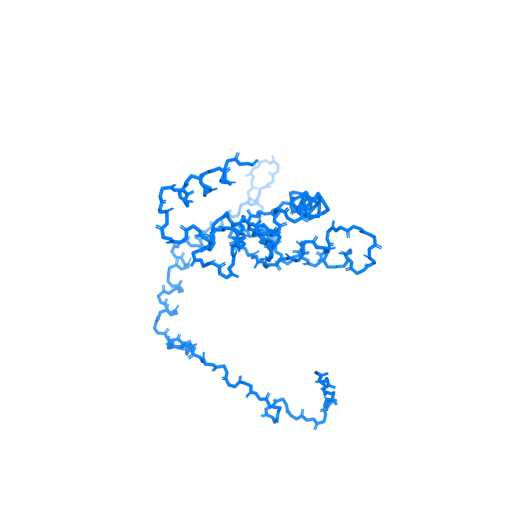153 ARG A CA 1
ATOM 1233 C C . ARG A 1 153 ? 9.713 -5.277 -16.492 1.00 91.69 153 ARG A C 1
ATOM 1235 O O . ARG A 1 153 ? 9.705 -4.717 -15.396 1.00 91.69 153 ARG A O 1
ATOM 1242 N N . SER A 1 154 ? 10.807 -5.458 -17.223 1.00 93.06 154 SER A N 1
ATOM 1243 C CA . SER A 1 154 ? 12.165 -5.095 -16.829 1.00 93.06 154 SER A CA 1
ATOM 1244 C C . SER A 1 154 ? 12.788 -4.157 -17.869 1.00 93.06 154 SER A C 1
ATOM 1246 O O . SER A 1 154 ? 12.265 -4.056 -18.979 1.00 93.06 154 SER A O 1
ATOM 1248 N N . PRO A 1 155 ? 13.885 -3.448 -17.545 1.00 93.38 155 PRO A N 1
ATOM 1249 C CA . PRO A 1 155 ? 14.600 -2.646 -18.533 1.00 93.38 155 PRO A CA 1
ATOM 1250 C C . PRO A 1 155 ? 15.033 -3.474 -19.750 1.00 93.38 155 PRO A C 1
ATOM 1252 O O . PRO A 1 155 ? 15.503 -4.603 -19.596 1.00 93.38 155 PRO A O 1
ATOM 1255 N N . GLU A 1 156 ? 14.938 -2.893 -20.951 1.00 92.19 156 GLU A N 1
ATOM 1256 C CA . GLU A 1 156 ? 15.200 -3.599 -22.219 1.00 92.19 156 GLU A CA 1
ATOM 1257 C C . GLU A 1 156 ? 16.605 -4.224 -22.269 1.00 92.19 156 GLU A C 1
ATOM 1259 O O . GLU A 1 156 ? 16.781 -5.313 -22.817 1.00 92.19 156 GLU A O 1
ATOM 1264 N N . ARG A 1 157 ? 17.594 -3.602 -21.606 1.00 93.69 157 ARG A N 1
ATOM 1265 C CA . ARG A 1 157 ? 18.959 -4.146 -21.497 1.00 93.69 157 ARG A CA 1
ATOM 1266 C C . ARG A 1 157 ? 19.002 -5.563 -20.908 1.00 93.69 157 ARG A C 1
ATOM 1268 O O . ARG A 1 157 ? 19.818 -6.364 -21.339 1.00 93.69 157 ARG A O 1
ATOM 1275 N N . LEU A 1 158 ? 18.095 -5.927 -19.993 1.00 94.94 158 LEU A N 1
ATOM 1276 C CA . LEU A 1 158 ? 18.080 -7.279 -19.415 1.00 94.94 158 LEU A CA 1
ATOM 1277 C C . LEU A 1 158 ? 17.614 -8.336 -20.420 1.00 94.94 158 LEU A C 1
ATOM 1279 O O . LEU A 1 158 ? 18.052 -9.481 -20.360 1.00 94.94 158 LEU A O 1
ATOM 1283 N N . LYS A 1 159 ? 16.748 -7.965 -21.370 1.00 94.06 159 LYS A N 1
ATOM 1284 C CA . LYS A 1 159 ? 16.261 -8.876 -22.417 1.00 94.06 159 LYS A CA 1
ATOM 1285 C C . LYS A 1 159 ? 17.367 -9.272 -23.396 1.00 94.06 159 LYS A C 1
ATOM 1287 O O . LYS A 1 159 ? 17.317 -10.363 -23.974 1.00 94.06 159 LYS A O 1
ATOM 1292 N N . GLN A 1 160 ? 18.361 -8.403 -23.573 1.00 94.81 160 GLN A N 1
ATOM 1293 C CA . GLN A 1 160 ? 19.554 -8.684 -24.373 1.00 94.81 160 GLN A CA 1
ATOM 1294 C C . GLN A 1 160 ? 20.426 -9.756 -23.700 1.00 94.81 160 GLN A C 1
ATOM 1296 O O . GLN A 1 160 ? 20.963 -10.612 -24.391 1.00 94.81 160 GLN A O 1
ATOM 1301 N N . LEU A 1 161 ? 20.435 -9.806 -22.363 1.00 96.00 161 LEU A N 1
ATOM 1302 C CA . LEU A 1 161 ? 21.204 -10.763 -21.555 1.00 96.00 161 LEU A CA 1
ATOM 1303 C C . LEU A 1 161 ? 20.499 -12.115 -21.330 1.00 96.00 161 LEU A C 1
ATOM 1305 O O . LEU A 1 161 ? 20.960 -12.928 -20.533 1.00 96.00 161 LEU A O 1
ATOM 1309 N N . ARG A 1 162 ? 19.369 -12.395 -21.997 1.00 94.31 162 ARG A N 1
ATOM 1310 C CA . ARG A 1 162 ? 18.530 -13.581 -21.707 1.00 94.31 162 ARG A CA 1
ATOM 1311 C C . ARG A 1 162 ? 19.227 -14.935 -21.895 1.00 94.31 162 ARG A C 1
ATOM 1313 O O . ARG A 1 162 ? 18.777 -15.920 -21.321 1.00 94.31 162 ARG A O 1
ATOM 1320 N N . TYR A 1 163 ? 20.294 -14.977 -22.692 1.00 96.62 163 TYR A N 1
ATOM 1321 C CA . TYR A 1 163 ? 21.123 -16.167 -22.916 1.00 96.62 163 TYR A CA 1
ATOM 1322 C C . TYR A 1 163 ? 22.517 -16.043 -22.275 1.00 96.62 163 TYR A C 1
ATOM 1324 O O . TYR A 1 163 ? 23.392 -16.858 -22.543 1.00 96.62 163 TYR A O 1
ATOM 1332 N N . GLU A 1 164 ? 22.721 -15.042 -21.414 1.00 97.69 164 GLU A N 1
ATOM 1333 C CA . GLU A 1 164 ? 23.976 -14.761 -20.709 1.00 97.69 164 GLU A CA 1
ATOM 1334 C C . GLU A 1 164 ? 23.727 -14.763 -19.187 1.00 97.69 164 GLU A C 1
ATOM 1336 O O . GLU A 1 164 ? 23.677 -13.702 -18.556 1.00 97.69 164 GLU A O 1
ATOM 1341 N N . PRO A 1 165 ? 23.522 -15.943 -18.568 1.00 96.12 165 PRO A N 1
ATOM 1342 C CA . PRO A 1 165 ? 22.974 -16.056 -17.214 1.00 96.12 165 PRO A CA 1
ATOM 1343 C C . PRO A 1 165 ? 23.832 -15.390 -16.133 1.00 96.12 165 PRO A C 1
ATOM 1345 O O . PRO A 1 165 ? 23.277 -14.808 -15.202 1.00 96.12 165 PRO A O 1
ATOM 1348 N N . GLU A 1 166 ? 25.161 -15.431 -16.257 1.00 98.06 166 GLU A N 1
ATOM 1349 C CA . GLU A 1 166 ? 26.066 -14.774 -15.304 1.00 98.06 166 GLU A CA 1
ATOM 1350 C C . GLU A 1 166 ? 25.955 -13.248 -15.386 1.00 98.06 166 GLU A C 1
ATOM 1352 O O . GLU A 1 166 ? 25.710 -12.594 -14.376 1.00 98.06 166 GLU A O 1
ATOM 1357 N N . LYS A 1 167 ? 25.985 -12.680 -16.599 1.00 97.75 167 LYS A N 1
ATOM 1358 C CA . LYS A 1 167 ? 25.820 -11.231 -16.795 1.00 97.75 167 LYS A CA 1
ATOM 1359 C C . LYS A 1 167 ? 24.445 -10.744 -16.344 1.00 97.75 167 LYS A C 1
ATOM 1361 O O . LYS A 1 167 ? 24.335 -9.696 -15.713 1.00 97.75 167 LYS A O 1
ATOM 1366 N N . LEU A 1 168 ? 23.389 -11.510 -16.636 1.00 97.06 168 LEU A N 1
ATOM 1367 C CA . LEU A 1 168 ? 22.040 -11.203 -16.161 1.00 97.06 168 LEU A CA 1
ATOM 1368 C C . LEU A 1 168 ? 21.980 -11.204 -14.626 1.00 97.06 168 LEU A C 1
ATOM 1370 O O . LEU A 1 168 ? 21.358 -10.323 -14.032 1.00 97.06 168 LEU A O 1
ATOM 1374 N N . ARG A 1 169 ? 22.632 -12.175 -13.977 1.00 96.31 169 ARG A N 1
ATOM 1375 C CA . ARG A 1 169 ? 22.694 -12.266 -12.515 1.00 96.31 169 ARG A CA 1
ATOM 1376 C C . ARG A 1 169 ? 23.433 -11.080 -11.902 1.00 96.31 169 ARG A C 1
ATOM 1378 O O . ARG A 1 169 ? 22.963 -10.547 -10.897 1.00 96.31 169 ARG A O 1
ATOM 1385 N N . ASP A 1 170 ? 24.537 -10.656 -12.502 1.00 96.81 170 ASP A N 1
ATOM 1386 C CA . ASP A 1 170 ? 25.318 -9.517 -12.019 1.00 96.81 170 ASP A CA 1
ATOM 1387 C C . ASP A 1 170 ? 24.542 -8.200 -12.135 1.00 96.81 170 ASP A C 1
ATOM 1389 O O . ASP A 1 170 ? 24.486 -7.438 -11.169 1.00 96.81 170 ASP A O 1
ATOM 1393 N N . GLU A 1 171 ? 23.836 -7.972 -13.247 1.00 95.88 171 GLU A N 1
ATOM 1394 C CA . GLU A 1 171 ? 22.957 -6.802 -13.404 1.00 95.88 171 GLU A CA 1
ATOM 1395 C C . GLU A 1 171 ? 21.808 -6.787 -12.383 1.00 95.88 171 GLU A C 1
ATOM 1397 O O . GLU A 1 171 ? 21.483 -5.738 -11.824 1.00 95.88 171 GLU A O 1
ATOM 1402 N N . ILE A 1 172 ? 21.210 -7.949 -12.093 1.00 95.94 172 ILE A N 1
ATOM 1403 C CA . ILE A 1 172 ? 20.176 -8.077 -11.054 1.00 95.94 172 ILE A CA 1
ATOM 1404 C C . ILE A 1 172 ? 20.738 -7.750 -9.671 1.00 95.94 172 ILE A C 1
ATOM 1406 O O . ILE A 1 172 ? 20.122 -6.985 -8.929 1.00 95.94 172 ILE A O 1
ATOM 1410 N N . ARG A 1 173 ? 21.903 -8.301 -9.317 1.00 96.25 173 ARG A N 1
ATOM 1411 C CA . ARG A 1 173 ? 22.543 -8.037 -8.021 1.00 96.25 173 ARG A CA 1
ATOM 1412 C C . ARG A 1 173 ? 22.871 -6.562 -7.855 1.00 96.25 173 ARG A C 1
ATOM 1414 O O . ARG A 1 173 ? 22.518 -5.994 -6.829 1.00 96.25 173 ARG A O 1
ATOM 1421 N N . LYS A 1 174 ? 23.461 -5.948 -8.884 1.00 95.44 174 LYS A N 1
ATOM 1422 C CA . LYS A 1 174 ? 23.778 -4.519 -8.902 1.00 95.44 174 LYS A CA 1
ATOM 1423 C C . LYS A 1 174 ? 22.538 -3.664 -8.646 1.00 95.44 174 LYS A C 1
ATOM 1425 O O . LYS A 1 174 ? 22.607 -2.738 -7.849 1.00 95.44 174 LYS A O 1
ATOM 1430 N N . HIS A 1 175 ? 21.411 -3.990 -9.279 1.00 94.69 175 HIS A N 1
ATOM 1431 C CA . HIS A 1 175 ? 20.166 -3.250 -9.077 1.00 94.69 175 HIS A CA 1
ATOM 1432 C C . HIS A 1 175 ? 19.587 -3.395 -7.668 1.00 94.69 175 HIS A C 1
ATOM 1434 O O . HIS A 1 175 ? 19.091 -2.421 -7.117 1.00 94.69 175 HIS A O 1
ATOM 1440 N N . ILE A 1 176 ? 19.635 -4.593 -7.079 1.00 95.12 176 ILE A N 1
ATOM 1441 C CA . ILE A 1 176 ? 19.087 -4.835 -5.734 1.00 95.12 176 ILE A CA 1
ATOM 1442 C C . ILE A 1 176 ? 19.795 -3.979 -4.670 1.00 95.12 176 ILE A C 1
ATOM 1444 O O . ILE A 1 176 ? 19.192 -3.677 -3.641 1.00 95.12 176 ILE A O 1
ATOM 1448 N N . THR A 1 177 ? 21.053 -3.607 -4.909 1.00 92.75 177 THR A N 1
ATOM 1449 C CA . THR A 1 177 ? 21.906 -2.878 -3.960 1.00 92.75 177 THR A CA 1
ATOM 1450 C C . THR A 1 177 ? 22.091 -1.380 -4.263 1.00 92.75 177 THR A C 1
ATOM 1452 O O . THR A 1 177 ? 22.794 -0.734 -3.491 1.00 92.75 177 THR A O 1
ATOM 1455 N N . ASP A 1 178 ? 21.523 -0.843 -5.355 1.00 81.94 178 ASP A N 1
ATOM 1456 C CA . ASP A 1 178 ? 21.520 0.607 -5.694 1.00 81.94 178 ASP A CA 1
ATOM 1457 C C . ASP A 1 178 ? 20.533 1.399 -4.820 1.00 81.94 178 ASP A C 1
ATOM 1459 O O . ASP A 1 178 ? 20.923 2.465 -4.291 1.00 81.94 178 ASP A O 1
#

Radius of gyration: 24.76 Å; chains: 1; bounding box: 60×46×72 Å

Foldseek 3Di:
DDDDDPDPPDDPVNPPDPPPPQDPQNDPVRPVVVVVVVCCVVPVDDDDDDFDADPVRHTDPPDDDDDDDPDDPDWDEDEDELCLQDDDDPVSVVVLVVRLVRGQEYEHPLLQQAVNCPPDDRSVVSVVSVVVSSVVSNRHYDRDDLDDPDCVRHPVVLVVCPVVVVVNVVVSVVSVVD

Secondary structure (DSSP, 8-state):
------TTSS-GGGS------PPTT-STT-HHHHHHHHHHHHHH--------B-TTS-B-TT----------SS--EEEE-GGGGSS--HHHHHHHHHHHHH-SEEEETTTTSHHHHHS-HHHHHHHHHHHHHHHHTT-EEE---S--S-GGGS-HHHHHTTT-HHHHHHHHHHHHT-

pLDDT: mean 92.57, std 7.07, range [49.09, 98.25]